Protein AF-A0A2N1N356-F1 (afdb_monomer_lite)

Sequence (126 aa):
MTKYKKIRMNPSSSATITKKKKPPNGFSIFLKMYTPYIKQQFPNYSSNEIMKEAAHQWNNTPQDLKNSFLIYADNEGWIHHYARSTVPPRSSTNIFDSNKKEVKEVEKDCHQPDDDELFRKFINMP

pLDDT: mean 70.13, std 19.52, range [34.97, 95.88]

InterPro domains:
  IPR009071 High mobility group box domain [PF00505] (21-69)
  IPR009071 High mobility group box domain [PS50118] (20-69)
  IPR036910 High mobility group box domain superfamily [G3DSA:1.10.30.10] (3-112)
  IPR036910 High mobility group box domain superfamily [SSF47095] (18-74)

Structure (mmCIF, N/CA/C/O backbone):
data_AF-A0A2N1N356-F1
#
_entry.id   AF-A0A2N1N356-F1
#
loop_
_atom_site.group_PDB
_atom_site.id
_atom_site.type_symbol
_atom_site.label_atom_id
_atom_site.label_alt_id
_atom_site.label_comp_id
_atom_site.label_asym_id
_atom_site.label_entity_id
_atom_site.label_seq_id
_atom_site.pdbx_PDB_ins_code
_atom_site.Cartn_x
_atom_site.Cartn_y
_atom_site.Cartn_z
_atom_site.occupancy
_atom_site.B_iso_or_equiv
_atom_site.auth_seq_id
_atom_site.auth_comp_id
_atom_site.auth_asym_id
_atom_site.auth_atom_id
_atom_site.pdbx_PDB_model_num
ATOM 1 N N . MET A 1 1 ? 18.130 22.040 53.636 1.00 49.25 1 MET A N 1
ATOM 2 C CA . MET A 1 1 ? 18.726 22.303 52.304 1.00 49.25 1 MET A CA 1
ATOM 3 C C . MET A 1 1 ? 17.735 21.906 51.221 1.00 49.25 1 MET A C 1
ATOM 5 O O . MET A 1 1 ? 17.594 20.727 50.918 1.00 49.25 1 MET A O 1
ATOM 9 N N . THR A 1 2 ? 16.998 22.873 50.681 1.00 52.34 2 THR A N 1
ATOM 10 C CA . THR A 1 2 ? 15.969 22.635 49.659 1.00 52.34 2 THR A CA 1
ATOM 11 C C . THR A 1 2 ? 16.640 22.529 48.289 1.00 52.34 2 THR A C 1
ATOM 13 O O . THR A 1 2 ? 17.283 23.473 47.836 1.00 52.34 2 THR A O 1
ATOM 16 N N . LYS A 1 3 ? 16.549 21.361 47.638 1.00 64.31 3 LYS A N 1
ATOM 17 C CA . LYS A 1 3 ? 17.087 21.142 46.287 1.00 64.31 3 LYS A CA 1
ATOM 18 C C . LYS A 1 3 ? 16.139 21.766 45.265 1.00 64.31 3 LYS A C 1
ATOM 20 O O . LYS A 1 3 ? 15.079 21.214 44.981 1.00 64.31 3 LYS A O 1
ATOM 25 N N . TYR A 1 4 ? 16.517 22.909 44.709 1.00 62.19 4 TYR A N 1
ATOM 26 C CA . TYR A 1 4 ? 15.767 23.538 43.626 1.00 62.19 4 TYR A CA 1
ATOM 27 C C . TYR A 1 4 ? 15.865 22.693 42.346 1.00 62.19 4 TYR A C 1
ATOM 29 O O . TYR A 1 4 ? 16.956 22.306 41.921 1.00 62.19 4 TYR A O 1
ATOM 37 N N . LYS A 1 5 ? 14.721 22.403 41.714 1.00 69.44 5 LYS A N 1
ATOM 38 C CA . LYS A 1 5 ? 14.672 21.798 40.377 1.00 69.44 5 LYS A CA 1
ATOM 39 C C . LYS A 1 5 ? 14.959 22.886 39.343 1.00 69.44 5 LYS A C 1
ATOM 41 O O . LYS A 1 5 ? 14.204 23.844 39.217 1.00 69.44 5 LYS A O 1
ATOM 46 N N . LYS A 1 6 ? 16.054 22.727 38.598 1.00 65.62 6 LYS A N 1
ATOM 47 C CA . LYS A 1 6 ? 16.430 23.593 37.476 1.00 65.62 6 LYS A CA 1
ATOM 48 C C . LYS A 1 6 ? 15.368 23.470 36.379 1.00 65.62 6 LYS A C 1
ATOM 50 O O . LYS A 1 6 ? 15.306 22.449 35.696 1.00 65.62 6 LYS A O 1
ATOM 55 N N . ILE A 1 7 ? 14.527 24.491 36.229 1.00 64.69 7 ILE A N 1
ATOM 56 C CA . ILE A 1 7 ? 13.584 24.597 35.113 1.00 64.69 7 ILE A CA 1
ATOM 57 C C . ILE A 1 7 ? 14.434 24.720 33.845 1.00 64.69 7 ILE A C 1
ATOM 59 O O . ILE A 1 7 ? 15.119 25.721 33.638 1.00 64.69 7 ILE A O 1
ATOM 63 N N . ARG A 1 8 ? 14.462 23.670 33.019 1.00 64.38 8 ARG A N 1
ATOM 64 C CA . ARG A 1 8 ? 15.033 23.767 31.675 1.00 64.38 8 ARG A CA 1
ATOM 65 C C . ARG A 1 8 ? 14.067 24.625 30.871 1.00 64.38 8 ARG A C 1
ATOM 67 O O . ARG A 1 8 ? 12.953 24.186 30.600 1.00 64.38 8 ARG A O 1
ATOM 74 N N . MET A 1 9 ? 14.474 25.844 30.526 1.00 55.66 9 MET A N 1
ATOM 75 C CA . MET A 1 9 ? 13.769 26.603 29.500 1.00 55.66 9 MET A CA 1
ATOM 76 C C . MET A 1 9 ? 13.736 25.732 28.245 1.00 55.66 9 MET A C 1
ATOM 78 O O . MET A 1 9 ? 14.784 25.279 27.788 1.00 55.66 9 MET A O 1
ATOM 82 N N . ASN A 1 10 ? 12.539 25.434 27.746 1.00 61.94 10 ASN A N 1
ATOM 83 C CA . ASN A 1 10 ? 12.373 24.831 26.436 1.00 61.94 10 ASN A CA 1
ATOM 84 C C . ASN A 1 10 ? 12.452 25.996 25.445 1.00 61.94 10 ASN A C 1
ATOM 86 O O . ASN A 1 10 ? 11.503 26.784 25.408 1.00 61.94 10 ASN A O 1
ATOM 90 N N . PRO A 1 11 ? 13.561 26.198 24.708 1.00 56.28 11 PRO A N 1
ATOM 91 C CA . PRO A 1 11 ? 13.554 27.180 23.645 1.00 56.28 11 PRO A CA 1
ATOM 92 C C . PRO A 1 11 ? 12.522 26.700 22.628 1.00 56.28 11 PRO A C 1
ATOM 94 O O . PRO A 1 11 ? 12.746 25.730 21.901 1.00 56.28 11 PRO A O 1
ATOM 97 N N . SER A 1 12 ? 11.362 27.358 22.633 1.00 57.94 12 SER A N 1
ATOM 98 C CA . SER A 1 12 ? 10.397 27.302 21.546 1.00 57.94 12 SER A CA 1
ATOM 99 C C . SER A 1 12 ? 11.142 27.739 20.290 1.00 57.94 12 SER A C 1
ATOM 101 O O . SER A 1 12 ? 11.345 28.919 20.022 1.00 57.94 12 SER A O 1
ATOM 103 N N . SER A 1 13 ? 11.675 26.752 19.584 1.00 55.38 13 SER A N 1
ATOM 104 C CA . SER A 1 13 ? 12.426 26.908 18.355 1.00 55.38 13 SER A CA 1
ATOM 105 C C . SER A 1 13 ? 11.404 26.999 17.234 1.00 55.38 13 SER A C 1
ATOM 107 O O . SER A 1 13 ? 11.200 26.064 16.470 1.00 55.38 13 SER A O 1
ATOM 109 N N . SER A 1 14 ? 10.750 28.155 17.121 1.00 54.16 14 SER A N 1
ATOM 110 C CA . SER A 1 14 ? 9.925 28.498 15.958 1.00 54.16 14 SER A CA 1
ATOM 111 C C . SER A 1 14 ? 10.761 28.812 14.706 1.00 54.16 14 SER A C 1
ATOM 113 O O . SER A 1 14 ? 10.234 29.305 13.714 1.00 54.16 14 SER A O 1
ATOM 115 N N . ALA A 1 15 ? 12.057 28.491 14.702 1.00 53.44 15 ALA A N 1
ATOM 116 C CA . ALA A 1 15 ? 12.858 28.434 13.490 1.00 53.44 15 ALA A CA 1
ATOM 117 C C . ALA A 1 15 ? 12.573 27.106 12.776 1.00 53.44 15 ALA A C 1
ATOM 119 O O . ALA A 1 15 ? 13.284 26.113 12.946 1.00 53.44 15 ALA A O 1
ATOM 120 N N . THR A 1 16 ? 11.508 27.079 11.973 1.00 56.66 16 THR A N 1
ATOM 121 C CA . THR A 1 16 ? 11.229 26.004 11.018 1.00 56.66 16 THR A CA 1
ATOM 122 C C . THR A 1 16 ? 12.303 26.001 9.931 1.00 56.66 16 THR A C 1
ATOM 124 O O . THR A 1 16 ? 12.084 26.439 8.804 1.00 56.66 16 THR A O 1
ATOM 127 N N . ILE A 1 17 ? 13.492 25.497 10.262 1.00 58.94 17 ILE A N 1
ATOM 128 C CA . ILE A 1 17 ? 14.433 24.989 9.271 1.00 58.94 17 ILE A CA 1
ATOM 129 C C . ILE A 1 17 ? 13.657 23.894 8.547 1.00 58.94 17 ILE A C 1
ATOM 131 O O . ILE A 1 17 ? 13.309 22.875 9.149 1.00 58.94 17 ILE A O 1
ATOM 135 N N . THR A 1 18 ? 13.314 24.135 7.286 1.00 62.66 18 THR A N 1
ATOM 136 C CA . THR A 1 18 ? 12.586 23.202 6.427 1.00 62.66 18 THR A CA 1
ATOM 137 C C . THR A 1 18 ? 13.463 21.975 6.188 1.00 62.66 18 THR A C 1
ATOM 139 O O . THR A 1 18 ? 14.170 21.851 5.188 1.00 62.66 18 THR A O 1
ATOM 142 N N . LYS A 1 19 ? 13.473 21.056 7.162 1.00 66.44 19 LYS A N 1
ATOM 143 C CA . LYS A 1 19 ? 14.149 19.765 7.045 1.00 66.44 19 LYS A CA 1
ATOM 144 C C . LYS A 1 19 ? 13.611 19.105 5.783 1.00 66.44 19 LYS A C 1
ATOM 146 O O . LYS A 1 19 ? 12.398 18.934 5.645 1.00 66.44 19 LYS A O 1
ATOM 151 N N . LYS A 1 20 ? 14.512 18.789 4.847 1.00 66.75 20 LYS A N 1
ATOM 152 C CA . LYS A 1 20 ? 14.146 18.141 3.586 1.00 66.75 20 LYS A CA 1
ATOM 153 C C . LYS A 1 20 ? 13.378 16.866 3.929 1.00 66.75 20 LYS A C 1
ATOM 155 O O . LYS A 1 20 ? 13.890 16.021 4.666 1.00 66.75 20 LYS A O 1
ATOM 160 N N . LYS A 1 21 ? 12.137 16.764 3.453 1.00 71.00 21 LYS A N 1
ATOM 161 C CA . LYS A 1 21 ? 11.349 15.542 3.615 1.00 71.00 21 LYS A CA 1
ATOM 162 C C . LYS A 1 21 ? 12.045 14.444 2.814 1.00 71.00 21 LYS A C 1
ATOM 164 O O . LYS A 1 21 ? 12.494 14.693 1.697 1.00 71.00 21 LYS A O 1
ATOM 169 N N . LYS A 1 22 ? 12.192 13.267 3.419 1.00 74.50 22 LYS A N 1
ATOM 170 C CA . LYS A 1 22 ? 12.720 12.091 2.722 1.00 74.50 22 LYS A CA 1
ATOM 171 C C . LYS A 1 22 ? 11.734 11.690 1.618 1.00 74.50 22 LYS A C 1
ATOM 173 O O . LYS A 1 22 ? 10.531 11.877 1.832 1.00 74.50 22 LYS A O 1
ATOM 178 N N . PRO A 1 23 ? 12.215 11.163 0.480 1.00 74.88 23 PRO A N 1
ATOM 179 C CA . PRO A 1 23 ? 11.321 10.620 -0.531 1.00 74.88 23 PRO A CA 1
ATOM 180 C C . PRO A 1 23 ? 10.474 9.484 0.073 1.00 74.88 23 PRO A C 1
ATOM 182 O O . PRO A 1 23 ? 10.932 8.805 1.003 1.00 74.88 23 PRO A O 1
ATOM 185 N N . PRO A 1 24 ? 9.223 9.315 -0.385 1.00 77.88 24 PRO A N 1
ATOM 186 C CA . PRO A 1 24 ? 8.351 8.250 0.090 1.00 77.88 24 PRO A CA 1
ATOM 187 C C . PRO A 1 24 ? 8.921 6.876 -0.286 1.00 77.88 24 PRO A C 1
ATOM 189 O O . PRO A 1 24 ? 9.454 6.695 -1.371 1.00 77.88 24 PRO A O 1
ATOM 192 N N . ASN A 1 25 ? 8.796 5.896 0.612 1.00 88.44 25 ASN A N 1
ATOM 193 C CA . ASN A 1 25 ? 9.113 4.496 0.309 1.00 88.44 2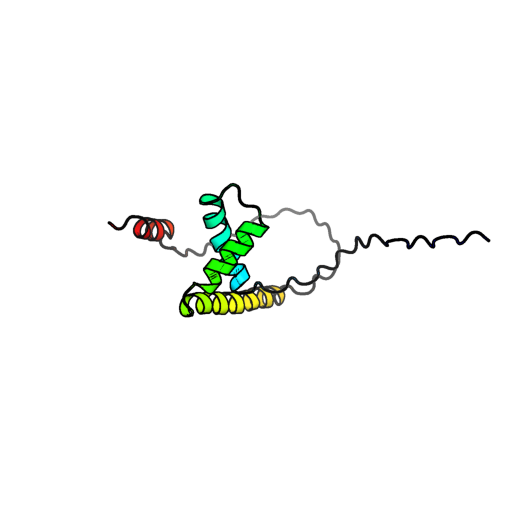5 ASN A CA 1
ATOM 194 C C . ASN A 1 25 ? 7.982 3.875 -0.538 1.00 88.44 25 ASN A C 1
ATOM 196 O O . ASN A 1 25 ? 6.839 4.321 -0.437 1.00 88.44 25 ASN A O 1
ATOM 200 N N . GLY A 1 26 ? 8.246 2.797 -1.284 1.00 90.88 26 GLY A N 1
ATOM 201 C CA . GLY A 1 26 ? 7.229 2.076 -2.061 1.00 90.88 26 GLY A CA 1
ATOM 202 C C . GLY A 1 26 ? 6.025 1.652 -1.217 1.00 90.88 26 GLY A C 1
ATOM 203 O O . GLY A 1 26 ? 4.885 1.868 -1.622 1.00 90.88 26 GLY A O 1
ATOM 204 N N . PHE A 1 27 ? 6.249 1.193 0.021 1.00 92.31 27 PHE A N 1
ATOM 205 C CA . PHE A 1 27 ? 5.143 0.917 0.947 1.00 92.31 27 PHE A CA 1
ATOM 206 C C . PHE A 1 27 ? 4.335 2.173 1.309 1.00 92.31 27 PHE A C 1
ATOM 208 O O . PHE A 1 27 ? 3.121 2.107 1.456 1.00 92.31 27 PHE A O 1
ATOM 215 N N . SER A 1 28 ? 4.973 3.339 1.443 1.00 90.56 28 SER A N 1
ATOM 216 C CA . SER A 1 28 ? 4.266 4.593 1.733 1.00 90.56 28 SER A CA 1
ATOM 217 C C . SER A 1 28 ? 3.354 5.012 0.579 1.00 90.56 28 SER A C 1
ATOM 219 O O . SER A 1 28 ? 2.275 5.552 0.819 1.00 90.56 28 SER A O 1
ATOM 221 N N . ILE A 1 29 ? 3.769 4.738 -0.659 1.00 91.44 29 ILE A N 1
ATOM 222 C CA . ILE A 1 29 ? 2.967 4.985 -1.862 1.00 91.44 29 ILE A CA 1
ATOM 223 C C . ILE A 1 29 ? 1.791 4.013 -1.905 1.00 91.44 29 ILE A C 1
ATOM 225 O O . ILE A 1 29 ? 0.648 4.453 -2.021 1.00 91.44 29 ILE A O 1
ATOM 229 N N . PHE A 1 30 ? 2.052 2.721 -1.696 1.00 93.19 30 PHE A N 1
ATOM 230 C CA . PHE A 1 30 ? 1.009 1.706 -1.563 1.00 93.19 30 PHE A CA 1
ATOM 231 C C . PHE A 1 30 ? -0.021 2.084 -0.488 1.00 93.19 30 PHE A C 1
ATOM 233 O O . PHE A 1 30 ? -1.216 2.141 -0.763 1.00 93.19 30 PHE A O 1
ATOM 240 N N . LEU A 1 31 ? 0.431 2.434 0.718 1.00 92.19 31 LEU A N 1
ATOM 241 C CA . LEU A 1 31 ? -0.432 2.828 1.828 1.00 92.19 31 LEU A CA 1
ATOM 242 C C . LEU A 1 31 ? -1.312 4.030 1.470 1.00 92.19 31 LEU A C 1
ATOM 244 O O . LEU A 1 31 ? -2.497 4.036 1.798 1.00 92.19 31 LEU A O 1
ATOM 248 N N . LYS A 1 32 ? -0.757 5.046 0.800 1.00 90.44 32 LYS A N 1
ATOM 249 C CA . LYS A 1 32 ? -1.512 6.233 0.376 1.00 90.44 32 LYS A CA 1
ATOM 250 C C . LYS A 1 32 ? -2.648 5.858 -0.579 1.00 90.44 32 LYS A C 1
ATOM 252 O O . LYS A 1 32 ? -3.752 6.371 -0.419 1.00 90.44 32 LYS A O 1
ATOM 257 N N . MET A 1 33 ? -2.383 4.948 -1.515 1.00 90.69 33 MET A N 1
ATOM 258 C CA . MET A 1 33 ? -3.377 4.449 -2.470 1.00 90.69 33 MET A CA 1
ATOM 259 C C . MET A 1 33 ? -4.428 3.556 -1.803 1.00 90.69 33 MET A C 1
ATOM 261 O O . MET A 1 33 ? -5.603 3.619 -2.145 1.00 90.69 33 MET A O 1
ATOM 265 N N . TYR A 1 34 ? -4.020 2.747 -0.828 1.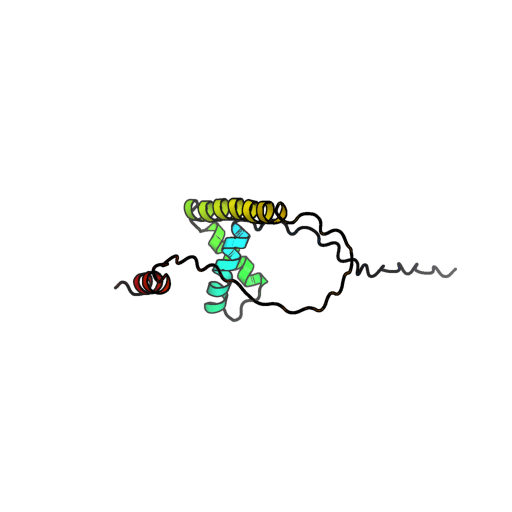00 91.69 34 TYR A N 1
ATOM 266 C CA . TYR A 1 34 ? -4.858 1.702 -0.240 1.00 91.69 34 TYR A CA 1
ATOM 267 C C . TYR A 1 34 ? -5.676 2.173 0.979 1.00 91.69 34 TYR A C 1
ATOM 269 O O . TYR A 1 34 ? -6.737 1.634 1.283 1.00 91.69 34 TYR A O 1
ATOM 277 N N . THR A 1 35 ? -5.233 3.234 1.659 1.00 90.38 35 THR A N 1
ATOM 278 C CA . THR A 1 35 ? -5.959 3.870 2.773 1.00 90.38 35 THR A CA 1
ATOM 279 C C . THR A 1 35 ? -7.422 4.222 2.454 1.00 90.38 35 THR A C 1
ATOM 281 O O . THR A 1 35 ? -8.274 3.892 3.280 1.00 90.38 35 THR A O 1
ATOM 284 N N . PRO A 1 36 ? -7.768 4.886 1.328 1.00 92.38 36 PRO A N 1
ATOM 285 C CA . PRO A 1 36 ? -9.167 5.190 1.014 1.00 92.38 36 PRO A CA 1
ATOM 286 C C . PRO A 1 36 ? -10.015 3.925 0.849 1.00 92.38 36 PRO A C 1
ATOM 288 O O . PRO A 1 36 ? -11.138 3.894 1.343 1.00 92.38 36 PRO A O 1
ATOM 291 N N . TYR A 1 37 ? -9.458 2.867 0.253 1.00 93.31 37 TYR A N 1
ATOM 292 C CA . TYR A 1 37 ? -10.143 1.583 0.112 1.00 93.31 37 TYR A CA 1
ATOM 293 C C . TYR A 1 37 ? -10.439 0.945 1.477 1.00 93.31 37 TYR A C 1
ATOM 295 O O . TYR A 1 37 ? -11.576 0.570 1.753 1.00 93.31 37 TYR A O 1
ATOM 303 N N . ILE A 1 38 ? -9.455 0.908 2.385 1.00 92.19 38 ILE A N 1
ATOM 304 C CA . ILE A 1 38 ? -9.673 0.390 3.747 1.00 92.19 38 ILE A CA 1
ATOM 305 C C . ILE A 1 38 ? -10.707 1.236 4.492 1.00 92.19 38 ILE A C 1
ATOM 307 O O . ILE A 1 38 ? -11.572 0.680 5.156 1.00 92.19 38 ILE A O 1
ATOM 311 N N . LYS A 1 39 ? -10.654 2.568 4.379 1.00 92.31 39 LYS A N 1
ATOM 312 C CA . LYS A 1 39 ? -11.627 3.455 5.036 1.00 92.31 39 LYS A CA 1
ATOM 313 C C . LYS A 1 39 ? -13.050 3.260 4.523 1.00 92.31 39 LYS A C 1
ATOM 315 O O . LYS A 1 39 ? -13.986 3.438 5.292 1.00 92.31 39 LYS A O 1
ATOM 320 N N . GLN A 1 40 ? -13.212 2.911 3.250 1.00 93.50 40 GLN A N 1
ATOM 321 C CA . GLN A 1 40 ? -14.519 2.600 2.684 1.00 93.50 40 GLN A CA 1
ATOM 322 C C . GLN A 1 40 ? -15.081 1.292 3.255 1.00 93.50 40 GLN A C 1
ATOM 324 O O . GLN A 1 40 ? -16.258 1.241 3.596 1.00 93.50 40 GLN A O 1
ATOM 329 N N . GLN A 1 41 ? -14.242 0.261 3.399 1.00 93.19 41 GLN A N 1
ATOM 330 C CA . GLN A 1 41 ? -14.660 -1.036 3.946 1.00 93.19 41 GLN A CA 1
ATOM 331 C C . GLN A 1 41 ? -14.834 -1.009 5.471 1.00 93.19 41 GLN A C 1
ATOM 333 O O . GLN A 1 41 ? -15.733 -1.639 6.021 1.00 93.19 41 GLN A O 1
ATOM 338 N N . PHE A 1 42 ? -13.984 -0.250 6.160 1.00 91.00 42 PHE A N 1
ATOM 339 C CA . PHE A 1 42 ? -13.931 -0.156 7.614 1.00 91.00 42 PHE A CA 1
ATOM 340 C C . PHE A 1 42 ? -13.908 1.315 8.057 1.00 91.00 42 PHE A C 1
ATOM 342 O O . PHE A 1 42 ? -12.870 1.825 8.490 1.00 91.00 42 PHE A O 1
ATOM 349 N N . PRO A 1 43 ? -15.050 2.023 7.993 1.00 92.31 43 PRO A N 1
ATOM 350 C CA . PRO A 1 43 ? -15.118 3.444 8.345 1.00 92.31 43 PRO A CA 1
ATOM 351 C C . PRO A 1 43 ? -14.807 3.719 9.823 1.00 92.31 43 PRO A C 1
ATOM 353 O O . PRO A 1 43 ? -14.403 4.825 10.172 1.00 92.31 43 PRO A O 1
ATOM 356 N N . ASN A 1 44 ? -14.957 2.709 10.684 1.00 94.75 44 ASN A N 1
ATOM 357 C CA . ASN A 1 44 ? -14.698 2.809 12.120 1.00 94.75 44 ASN A CA 1
ATOM 358 C C . ASN A 1 44 ? -13.235 2.537 12.503 1.00 94.75 44 ASN A C 1
ATOM 360 O O . ASN A 1 44 ? -12.892 2.670 13.676 1.00 94.75 44 ASN A O 1
ATOM 364 N N . TYR A 1 45 ? -12.377 2.136 11.557 1.00 92.19 45 TYR A N 1
ATOM 365 C CA . TYR A 1 45 ? -10.981 1.846 11.873 1.00 92.19 45 TYR A CA 1
ATOM 366 C C . TYR A 1 45 ? -10.209 3.116 12.220 1.00 92.19 45 TYR A C 1
ATOM 368 O O . TYR A 1 45 ? -10.215 4.119 11.501 1.00 92.19 45 TYR A O 1
ATOM 376 N N . SER A 1 46 ? -9.453 3.029 13.309 1.00 93.56 46 SER A N 1
ATOM 377 C CA . SER A 1 46 ? -8.428 4.000 13.655 1.00 93.56 46 SER A CA 1
ATOM 378 C C . SER A 1 46 ? -7.293 3.973 12.630 1.00 93.56 46 SER A C 1
ATOM 380 O O . SER A 1 46 ? -6.993 2.946 12.018 1.00 93.56 46 SER A O 1
ATOM 382 N N . SER A 1 47 ? -6.567 5.083 12.492 1.00 88.88 47 SER A N 1
ATOM 383 C C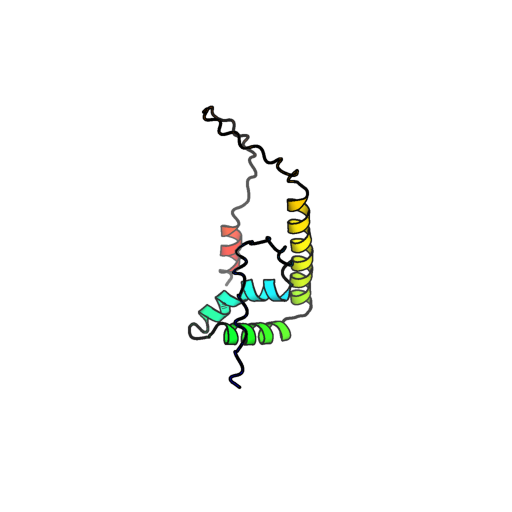A . SER A 1 47 ? -5.380 5.175 11.627 1.00 88.88 47 SER A CA 1
ATOM 384 C C . SER A 1 47 ? -4.358 4.058 11.883 1.00 88.88 47 SER A C 1
ATOM 386 O O . SER A 1 47 ? -3.722 3.576 10.948 1.00 88.88 47 SER A O 1
ATOM 388 N N . ASN A 1 48 ? -4.217 3.617 13.138 1.00 91.56 48 ASN A N 1
ATOM 389 C CA . ASN A 1 48 ? -3.321 2.514 13.495 1.00 91.56 48 ASN A CA 1
ATOM 390 C C . ASN A 1 48 ? -3.813 1.159 12.969 1.00 91.56 48 ASN A C 1
ATOM 392 O O . ASN A 1 48 ? -3.001 0.314 12.602 1.00 91.56 48 ASN A O 1
ATOM 396 N N . GLU A 1 49 ? -5.124 0.941 12.935 1.00 90.56 49 GLU A N 1
ATOM 397 C CA . GLU A 1 49 ? -5.732 -0.293 12.428 1.00 90.56 49 GLU A CA 1
ATOM 398 C C . GLU A 1 49 ? -5.658 -0.333 10.904 1.00 90.56 49 GLU A C 1
ATOM 400 O O . GLU A 1 49 ? -5.249 -1.345 10.342 1.00 90.56 49 GLU A O 1
ATOM 405 N N . ILE A 1 50 ? -5.897 0.805 10.244 1.00 91.62 50 ILE A N 1
ATOM 406 C CA . ILE A 1 50 ? -5.696 0.959 8.797 1.00 91.62 50 ILE A CA 1
ATOM 407 C C . ILE A 1 50 ? -4.250 0.633 8.412 1.00 91.62 50 ILE A C 1
ATOM 409 O O . ILE A 1 50 ? -4.016 -0.087 7.445 1.00 91.62 50 ILE A O 1
ATOM 413 N N . MET A 1 51 ? -3.272 1.131 9.175 1.00 91.75 51 MET A N 1
ATOM 414 C CA . MET A 1 51 ? -1.858 0.831 8.937 1.00 91.75 51 MET A CA 1
ATOM 415 C C . MET A 1 51 ? -1.565 -0.669 9.053 1.00 91.75 51 MET A C 1
ATOM 417 O O . MET A 1 51 ? -0.856 -1.218 8.212 1.00 91.75 51 MET A O 1
ATOM 421 N N . LYS A 1 52 ? -2.096 -1.332 10.089 1.00 93.44 52 LYS A N 1
ATOM 422 C CA . LYS A 1 52 ? -1.911 -2.777 10.292 1.00 93.44 52 LYS A CA 1
ATOM 423 C C . LYS A 1 52 ? -2.512 -3.581 9.145 1.00 93.44 52 LYS A C 1
ATOM 425 O O . LYS A 1 52 ? -1.842 -4.467 8.623 1.00 93.44 52 LYS A O 1
ATOM 430 N N . GLU A 1 53 ? -3.725 -3.236 8.727 1.00 93.38 53 GLU A N 1
ATOM 431 C CA . GLU A 1 53 ? -4.394 -3.902 7.611 1.00 93.38 53 GLU A CA 1
ATOM 432 C C . GLU A 1 53 ? -3.627 -3.683 6.303 1.00 93.38 53 GLU A C 1
ATOM 434 O O . GLU A 1 53 ? -3.325 -4.633 5.589 1.00 93.38 53 GLU A O 1
ATOM 439 N N . ALA A 1 54 ? -3.196 -2.452 6.023 1.00 93.06 54 ALA A N 1
ATOM 440 C CA . ALA A 1 54 ? -2.376 -2.163 4.852 1.00 93.06 54 ALA A CA 1
ATOM 441 C C . ALA A 1 54 ? -1.042 -2.928 4.867 1.00 93.06 54 ALA A C 1
ATOM 443 O O . ALA A 1 54 ? -0.603 -3.411 3.828 1.00 93.06 54 ALA A O 1
ATOM 444 N N . ALA A 1 55 ? -0.395 -3.073 6.026 1.00 93.50 55 ALA A N 1
ATOM 445 C CA . ALA A 1 55 ? 0.832 -3.858 6.152 1.00 93.50 55 ALA A CA 1
ATOM 446 C C . ALA A 1 55 ? 0.589 -5.357 5.910 1.00 93.50 55 ALA A C 1
ATOM 448 O O . ALA A 1 55 ? 1.388 -6.008 5.237 1.00 93.50 55 ALA A O 1
ATOM 449 N N . HIS A 1 56 ? -0.524 -5.897 6.414 1.00 94.38 56 HIS A N 1
ATOM 450 C CA . HIS A 1 56 ? -0.938 -7.273 6.149 1.00 94.38 56 HIS A CA 1
ATOM 451 C C . HIS A 1 56 ? -1.162 -7.503 4.648 1.00 94.38 56 HIS A C 1
ATOM 453 O O . HIS A 1 56 ? -0.573 -8.416 4.068 1.00 94.38 56 HIS A O 1
ATOM 459 N N . GLN A 1 57 ? -1.921 -6.619 3.999 1.00 92.88 57 GLN A N 1
ATOM 460 C CA . GLN A 1 57 ? -2.171 -6.681 2.559 1.00 92.88 57 GLN A CA 1
ATOM 461 C C . GLN A 1 57 ? -0.877 -6.551 1.760 1.00 92.88 57 GLN A C 1
ATOM 463 O O . GLN A 1 57 ? -0.622 -7.372 0.887 1.00 92.88 57 GLN A O 1
ATOM 468 N N . TRP A 1 58 ? -0.005 -5.603 2.118 1.00 93.50 58 TRP A N 1
ATOM 469 C CA . TRP A 1 58 ? 1.304 -5.466 1.491 1.00 93.50 58 TRP A CA 1
ATOM 470 C C . TRP A 1 58 ? 2.100 -6.762 1.558 1.00 93.50 58 TRP A C 1
ATOM 472 O O . TRP A 1 58 ? 2.640 -7.171 0.543 1.00 93.50 58 TRP A O 1
ATOM 482 N N . ASN A 1 59 ? 2.153 -7.451 2.698 1.00 93.38 59 ASN A N 1
ATOM 483 C CA . ASN A 1 59 ? 2.890 -8.712 2.796 1.00 93.38 59 ASN A CA 1
ATOM 484 C C . ASN A 1 59 ? 2.335 -9.789 1.853 1.00 93.38 59 ASN A C 1
ATOM 486 O O . ASN A 1 59 ? 3.133 -10.495 1.235 1.00 93.38 59 ASN A O 1
ATOM 490 N N . ASN A 1 60 ? 1.015 -9.830 1.664 1.00 94.75 60 ASN A N 1
ATOM 491 C CA . ASN A 1 60 ? 0.329 -10.781 0.784 1.00 94.75 60 ASN A CA 1
ATOM 492 C C . ASN A 1 60 ? 0.353 -10.386 -0.705 1.00 94.75 60 ASN A C 1
ATOM 494 O O . ASN A 1 60 ? 0.095 -11.224 -1.566 1.00 94.75 60 ASN A O 1
ATOM 498 N N . THR A 1 61 ? 0.684 -9.135 -1.031 1.00 92.62 61 THR A N 1
ATOM 499 C CA . THR A 1 61 ? 0.774 -8.653 -2.414 1.00 92.62 61 THR A CA 1
ATOM 500 C C . THR A 1 61 ? 1.873 -9.389 -3.205 1.00 92.62 61 THR A C 1
ATOM 502 O O . THR A 1 61 ? 2.980 -9.578 -2.673 1.00 92.62 61 THR A O 1
ATOM 505 N N . PRO A 1 62 ? 1.630 -9.743 -4.488 1.00 95.88 62 PRO A N 1
ATOM 506 C CA . PRO A 1 62 ? 2.641 -10.319 -5.372 1.00 95.88 62 PRO A 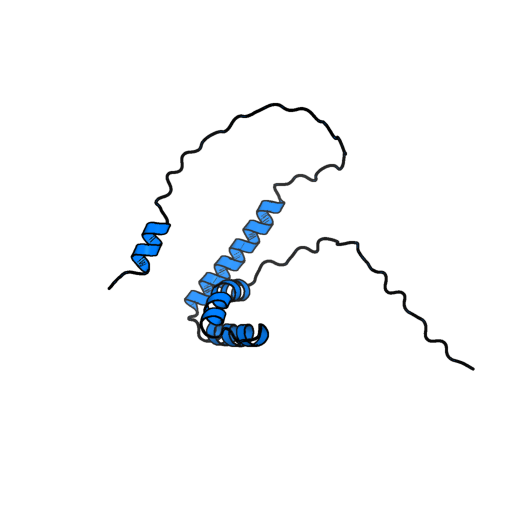CA 1
ATOM 507 C C . PRO A 1 62 ? 3.910 -9.468 -5.456 1.00 95.88 62 PRO A C 1
ATOM 509 O O . PRO A 1 62 ? 3.855 -8.235 -5.448 1.00 95.88 62 PRO A O 1
ATOM 512 N N . GLN A 1 63 ? 5.064 -10.127 -5.573 1.00 93.69 63 GLN A N 1
ATOM 513 C CA . GLN A 1 63 ? 6.355 -9.438 -5.597 1.00 93.69 63 GLN A CA 1
ATOM 514 C C . GLN A 1 63 ? 6.483 -8.481 -6.789 1.00 93.69 63 GLN A C 1
ATOM 516 O O . GLN A 1 63 ? 7.018 -7.389 -6.622 1.00 93.69 63 GLN A O 1
ATOM 521 N N . ASP A 1 64 ? 5.926 -8.828 -7.949 1.00 94.00 64 ASP A N 1
ATOM 522 C CA . ASP A 1 64 ? 5.963 -7.973 -9.143 1.00 94.00 64 ASP A CA 1
ATOM 523 C C . ASP A 1 64 ? 5.250 -6.636 -8.918 1.00 94.00 64 ASP A C 1
ATOM 525 O O . ASP A 1 64 ? 5.765 -5.574 -9.270 1.00 94.00 64 ASP A O 1
ATOM 529 N N . LEU A 1 65 ? 4.103 -6.669 -8.235 1.00 91.50 65 LEU A N 1
ATOM 530 C CA . LEU A 1 65 ? 3.361 -5.465 -7.881 1.00 91.50 65 LEU A CA 1
ATOM 531 C C . LEU A 1 65 ? 4.085 -4.662 -6.789 1.00 91.50 65 LEU A C 1
ATOM 533 O O . LEU A 1 65 ? 4.121 -3.437 -6.836 1.00 91.50 65 LEU A O 1
ATOM 537 N N . LYS A 1 66 ? 4.739 -5.318 -5.823 1.00 93.31 66 LYS A N 1
ATOM 538 C CA . LYS A 1 66 ? 5.617 -4.608 -4.875 1.00 93.31 66 LYS A CA 1
ATOM 539 C C . LYS A 1 66 ? 6.750 -3.892 -5.607 1.00 93.31 66 LYS A C 1
ATOM 541 O O . LYS A 1 66 ? 7.038 -2.736 -5.302 1.00 93.31 66 LYS A O 1
ATOM 546 N N . ASN A 1 67 ? 7.363 -4.560 -6.582 1.00 93.94 67 ASN A N 1
ATOM 547 C CA . ASN A 1 67 ? 8.470 -4.020 -7.361 1.00 93.94 67 ASN A CA 1
ATOM 548 C C . ASN A 1 67 ? 8.046 -2.779 -8.149 1.00 93.94 67 ASN A C 1
ATOM 550 O O . ASN A 1 67 ? 8.795 -1.806 -8.158 1.00 93.94 67 ASN A O 1
ATOM 554 N N . SER A 1 68 ? 6.842 -2.744 -8.730 1.00 93.81 68 SER A N 1
ATOM 555 C CA . SER A 1 68 ? 6.366 -1.541 -9.423 1.00 93.81 68 SER A CA 1
ATOM 556 C C . SER A 1 68 ? 6.246 -0.339 -8.479 1.00 93.81 68 SER A C 1
ATOM 558 O O . SER A 1 68 ? 6.668 0.759 -8.837 1.00 93.81 68 SER A O 1
ATOM 560 N N . PHE A 1 69 ? 5.762 -0.535 -7.245 1.00 93.00 69 PHE A N 1
ATOM 561 C CA . PHE A 1 69 ? 5.733 0.532 -6.236 1.00 93.00 69 PHE A CA 1
ATOM 562 C C . PHE A 1 69 ? 7.132 0.963 -5.785 1.00 93.00 69 PHE A C 1
ATOM 564 O O . PHE A 1 69 ? 7.347 2.146 -5.529 1.00 93.00 69 PHE A O 1
ATOM 571 N N . LEU A 1 70 ? 8.083 0.030 -5.685 1.00 91.00 70 LEU A N 1
ATOM 572 C CA . LEU A 1 70 ? 9.476 0.343 -5.357 1.00 91.00 70 LEU A CA 1
ATOM 573 C C . LEU A 1 70 ? 10.152 1.152 -6.471 1.00 91.00 70 LEU A C 1
ATOM 575 O O . LEU A 1 70 ? 10.776 2.167 -6.176 1.00 91.00 70 LEU A O 1
ATOM 579 N N . ILE A 1 71 ? 9.977 0.753 -7.735 1.00 91.25 71 ILE A N 1
ATOM 580 C CA . ILE A 1 71 ? 10.504 1.475 -8.904 1.00 91.25 71 ILE A CA 1
ATOM 581 C C . ILE A 1 71 ? 9.891 2.876 -8.978 1.00 91.25 71 ILE A C 1
ATOM 583 O O . ILE A 1 71 ? 10.598 3.859 -9.184 1.00 91.25 71 ILE A O 1
ATOM 587 N N . TYR A 1 72 ? 8.578 2.987 -8.771 1.00 90.00 72 TYR A N 1
ATOM 588 C CA . TYR A 1 72 ? 7.897 4.279 -8.768 1.00 90.00 72 TYR A CA 1
ATOM 589 C C . TYR A 1 72 ? 8.389 5.188 -7.630 1.00 90.00 72 TYR A C 1
ATOM 591 O O . TYR A 1 72 ? 8.638 6.369 -7.857 1.00 90.00 72 TYR A O 1
ATOM 599 N N . ALA A 1 73 ? 8.592 4.643 -6.425 1.00 89.31 73 ALA A N 1
ATOM 600 C CA . ALA A 1 73 ? 9.155 5.387 -5.298 1.00 89.31 73 ALA A CA 1
ATOM 601 C C . ALA A 1 73 ? 10.578 5.884 -5.555 1.00 89.31 73 ALA A C 1
ATOM 603 O O . ALA A 1 73 ? 10.908 7.008 -5.171 1.00 89.31 73 ALA A O 1
ATOM 604 N N . ASP A 1 74 ? 11.400 5.062 -6.211 1.00 86.31 74 ASP A N 1
ATOM 605 C CA . ASP A 1 74 ? 12.735 5.470 -6.626 1.00 86.31 74 ASP A CA 1
ATOM 606 C C . ASP A 1 74 ? 12.623 6.648 -7.602 1.00 86.31 74 ASP A C 1
ATOM 608 O O . ASP A 1 74 ? 13.085 7.737 -7.280 1.00 86.31 74 ASP A O 1
ATOM 612 N N . ASN A 1 75 ? 11.860 6.511 -8.693 1.00 83.62 75 ASN A N 1
ATOM 613 C CA . ASN A 1 75 ? 11.657 7.570 -9.693 1.00 83.62 75 ASN A CA 1
ATOM 614 C C . ASN A 1 75 ? 11.095 8.890 -9.113 1.00 83.62 75 ASN A C 1
ATOM 616 O O . ASN A 1 75 ? 11.546 9.975 -9.483 1.00 83.62 75 ASN A O 1
ATOM 620 N N . GLU A 1 76 ? 10.147 8.835 -8.175 1.00 75.81 76 GLU A N 1
ATOM 621 C CA . GLU A 1 76 ? 9.616 10.017 -7.467 1.00 75.81 76 GLU A CA 1
ATOM 622 C C . GLU A 1 76 ? 10.710 10.774 -6.696 1.00 75.81 76 GLU A C 1
ATOM 624 O O . GLU A 1 76 ? 10.754 12.011 -6.691 1.00 75.81 76 GLU A O 1
ATOM 629 N N . GLY A 1 77 ? 11.647 10.046 -6.080 1.00 66.94 77 GLY A N 1
ATOM 630 C CA . GLY A 1 77 ? 12.818 10.640 -5.440 1.00 66.94 77 GLY A CA 1
ATOM 631 C C . GLY A 1 77 ? 13.647 11.488 -6.410 1.00 66.94 77 GLY A C 1
ATOM 632 O O . GLY A 1 77 ? 14.147 12.553 -6.030 1.00 66.94 77 GLY A O 1
ATOM 633 N N . TRP A 1 78 ? 13.723 11.072 -7.677 1.00 60.78 78 TRP A N 1
ATOM 634 C CA . TRP A 1 78 ? 14.450 11.786 -8.724 1.00 60.78 78 TRP A CA 1
ATOM 635 C C . TRP A 1 78 ? 13.715 13.045 -9.182 1.00 60.78 78 TRP A C 1
ATOM 637 O O . TRP A 1 78 ? 14.361 14.079 -9.356 1.00 60.78 78 TRP A O 1
ATOM 647 N N . ILE A 1 79 ? 12.382 13.018 -9.294 1.00 60.75 79 ILE A N 1
ATOM 648 C CA . ILE A 1 79 ? 11.579 14.204 -9.653 1.00 60.75 79 ILE A CA 1
ATOM 649 C C . ILE A 1 79 ? 11.746 15.303 -8.595 1.00 60.75 79 ILE A C 1
ATOM 651 O O . ILE A 1 79 ? 11.999 16.467 -8.921 1.00 60.75 79 IL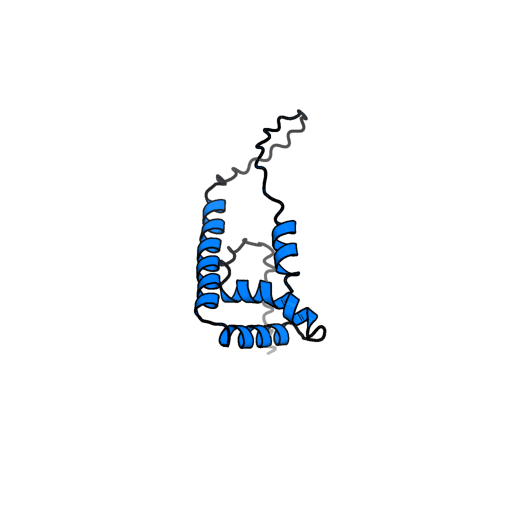E A O 1
ATOM 655 N N . HIS A 1 80 ? 11.685 14.938 -7.313 1.00 59.44 80 HIS A N 1
ATOM 656 C CA . HIS A 1 80 ? 11.889 15.886 -6.217 1.00 59.44 80 HIS A CA 1
ATOM 657 C C . HIS A 1 80 ? 13.322 16.425 -6.129 1.00 59.44 80 HIS A C 1
ATOM 659 O O . HIS A 1 80 ? 13.525 17.563 -5.695 1.00 59.44 80 HIS A O 1
ATOM 665 N N . HIS A 1 81 ? 14.317 15.634 -6.535 1.00 58.19 81 HIS A N 1
ATOM 666 C CA . HIS A 1 81 ? 15.696 16.099 -6.643 1.00 58.19 81 HIS A CA 1
ATOM 667 C C . HIS A 1 81 ? 15.878 17.052 -7.838 1.00 58.19 81 HIS A C 1
ATOM 669 O O . HIS A 1 81 ? 16.490 18.109 -7.693 1.00 58.19 81 HIS A O 1
ATOM 675 N N . TYR A 1 82 ? 15.289 16.726 -8.991 1.00 50.09 82 TYR A N 1
ATOM 676 C CA . TYR A 1 82 ? 15.401 17.492 -10.232 1.00 50.09 82 TYR A CA 1
ATOM 677 C C . TYR A 1 82 ? 14.733 18.873 -10.148 1.00 50.09 82 TYR A C 1
ATOM 679 O O . TYR A 1 82 ? 15.365 19.881 -10.462 1.00 50.09 82 TYR A O 1
ATOM 687 N N . ALA A 1 83 ? 13.506 18.958 -9.620 1.00 54.25 83 ALA A N 1
ATOM 688 C CA . ALA A 1 83 ? 12.774 20.223 -9.468 1.00 54.25 83 ALA A CA 1
ATOM 689 C C . ALA A 1 83 ? 13.447 21.224 -8.504 1.00 54.25 83 ALA A C 1
ATOM 691 O O . ALA A 1 83 ? 13.097 22.402 -8.469 1.00 54.25 83 ALA A O 1
ATOM 692 N N . ARG A 1 84 ? 14.420 20.771 -7.703 1.00 49.16 84 ARG A N 1
ATOM 693 C CA . ARG A 1 84 ? 15.189 21.618 -6.781 1.00 49.16 84 ARG A CA 1
ATOM 694 C C . ARG A 1 84 ? 16.419 22.245 -7.435 1.00 49.16 84 ARG A C 1
ATOM 696 O O . ARG A 1 84 ? 16.900 23.255 -6.932 1.00 49.16 84 ARG A O 1
ATOM 703 N N . SER A 1 85 ? 16.914 21.664 -8.527 1.00 53.91 85 SER A N 1
ATOM 704 C CA . SER A 1 85 ? 18.087 22.159 -9.259 1.00 53.91 85 SER A CA 1
ATOM 705 C C . SER A 1 85 ? 17.763 23.334 -10.185 1.00 53.91 85 SER A C 1
ATOM 707 O O . SER A 1 85 ? 18.675 24.025 -10.627 1.00 53.91 85 SER A O 1
ATOM 709 N N . THR A 1 86 ? 16.482 23.585 -10.472 1.00 51.38 86 THR A N 1
ATOM 710 C CA . THR A 1 86 ? 16.036 24.622 -11.418 1.00 51.38 86 THR A CA 1
ATOM 711 C C . THR A 1 86 ? 15.603 25.934 -10.764 1.00 51.38 86 THR A C 1
ATOM 713 O O . THR A 1 86 ? 15.288 26.886 -11.474 1.00 51.38 86 THR A O 1
ATOM 716 N N . VAL A 1 87 ? 15.633 26.041 -9.431 1.00 53.53 87 VAL A N 1
ATOM 717 C CA . VAL A 1 87 ? 15.488 27.333 -8.745 1.00 53.53 87 VAL A CA 1
ATOM 718 C C . VAL A 1 87 ? 16.880 27.877 -8.409 1.00 53.53 87 VAL A C 1
ATOM 720 O O . VAL A 1 87 ? 17.503 27.375 -7.468 1.00 53.53 87 VAL A O 1
ATOM 723 N N . PRO A 1 88 ? 17.398 28.892 -9.136 1.00 57.00 88 PRO A N 1
ATOM 724 C CA . PRO A 1 88 ? 18.595 29.602 -8.698 1.00 57.00 88 PRO A CA 1
ATOM 725 C C . PRO A 1 88 ? 18.343 30.201 -7.304 1.00 57.00 88 PRO A C 1
ATOM 727 O O . PRO A 1 88 ? 17.195 30.528 -6.979 1.00 57.00 88 PRO A O 1
ATOM 730 N N . PRO A 1 89 ? 19.375 30.343 -6.449 1.00 52.81 89 PRO A N 1
ATOM 731 C CA . PRO A 1 89 ? 19.205 30.949 -5.138 1.00 52.81 89 PRO A CA 1
ATOM 732 C C . PRO A 1 89 ? 18.603 32.342 -5.324 1.00 52.81 89 PRO A C 1
ATOM 734 O O . PRO A 1 89 ? 19.221 33.230 -5.908 1.00 52.81 89 PRO A O 1
ATOM 737 N N . ARG A 1 90 ? 17.361 32.515 -4.860 1.00 50.50 90 ARG A N 1
ATOM 738 C CA . ARG A 1 90 ? 16.678 33.805 -4.863 1.00 50.50 90 ARG A CA 1
ATOM 739 C C . ARG A 1 90 ? 17.479 34.7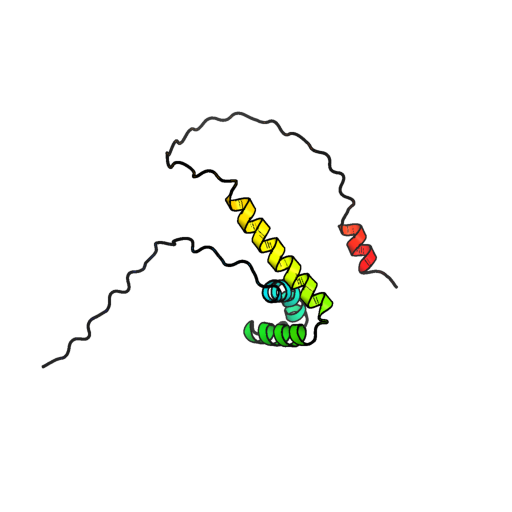34 -3.957 1.00 50.50 90 ARG A C 1
ATOM 741 O O . ARG A 1 90 ? 17.381 34.631 -2.736 1.00 50.50 90 ARG A O 1
ATOM 748 N N . SER A 1 91 ? 18.303 35.589 -4.564 1.00 53.84 91 SER A N 1
ATOM 749 C CA . SER A 1 91 ? 18.964 36.690 -3.869 1.00 53.84 91 SER A CA 1
ATOM 750 C C . SER A 1 91 ? 17.883 37.501 -3.164 1.00 53.84 91 SER A C 1
ATOM 752 O O . SER A 1 91 ? 16.900 37.924 -3.775 1.00 53.84 91 SER A O 1
ATOM 754 N N . SER A 1 92 ? 18.009 37.617 -1.850 1.00 54.75 92 SER A N 1
ATOM 755 C CA . SER A 1 92 ? 17.079 38.337 -0.999 1.00 54.75 92 SER A CA 1
ATOM 756 C C . SER A 1 92 ? 17.258 39.836 -1.209 1.00 54.75 92 SER A C 1
ATOM 758 O O . SER A 1 92 ? 18.011 40.480 -0.482 1.00 54.75 92 SER A O 1
ATOM 760 N N . THR A 1 93 ? 16.548 40.405 -2.177 1.00 44.78 93 THR A N 1
ATOM 761 C CA . THR A 1 93 ? 16.261 41.838 -2.196 1.00 44.78 93 THR A CA 1
ATOM 762 C C . THR A 1 93 ? 14.757 42.037 -2.319 1.00 44.78 93 THR A C 1
ATOM 764 O O . THR A 1 93 ? 14.104 41.607 -3.268 1.00 44.78 93 THR A O 1
ATOM 767 N N . ASN A 1 94 ? 14.189 42.649 -1.281 1.00 55.41 94 ASN A N 1
ATOM 768 C CA . ASN A 1 94 ? 12.840 43.185 -1.304 1.00 55.41 94 ASN A CA 1
ATOM 769 C C . ASN A 1 94 ? 12.805 44.308 -2.340 1.00 55.41 94 ASN A C 1
ATOM 771 O O . ASN A 1 94 ? 13.443 45.334 -2.123 1.00 55.41 94 ASN A O 1
ATOM 775 N N . ILE A 1 95 ? 12.052 44.139 -3.425 1.00 39.72 95 ILE A N 1
ATOM 776 C CA . ILE A 1 95 ? 11.560 45.265 -4.216 1.00 39.72 95 ILE A CA 1
ATOM 777 C C . ILE A 1 95 ? 10.078 45.005 -4.465 1.00 39.72 95 ILE A C 1
ATOM 779 O O . ILE A 1 95 ? 9.684 44.144 -5.249 1.00 39.72 95 ILE A O 1
ATOM 783 N N . PHE A 1 96 ? 9.267 45.719 -3.692 1.00 46.38 96 PHE A N 1
ATOM 784 C CA . PHE A 1 96 ? 7.888 46.021 -4.027 1.00 46.38 96 PHE A CA 1
ATOM 785 C C . PHE A 1 96 ? 7.933 46.886 -5.285 1.00 46.38 96 PHE A C 1
ATOM 787 O O . PHE A 1 96 ? 8.428 48.008 -5.222 1.00 46.38 96 PHE A O 1
ATOM 794 N N . ASP A 1 97 ? 7.455 46.366 -6.412 1.00 36.62 97 ASP A N 1
ATOM 795 C CA . ASP A 1 97 ? 7.163 47.197 -7.574 1.00 36.62 97 ASP A CA 1
ATOM 796 C C . ASP A 1 97 ? 5.751 46.888 -8.063 1.00 36.62 97 ASP A C 1
ATOM 798 O O . ASP A 1 97 ? 5.431 45.804 -8.556 1.00 36.62 97 ASP A O 1
ATOM 802 N N . SER A 1 98 ? 4.878 47.856 -7.807 1.00 47.31 98 SER A N 1
ATOM 803 C CA . SER A 1 98 ? 3.522 47.904 -8.315 1.00 47.31 98 SER A CA 1
ATOM 804 C C . SER A 1 98 ? 3.586 48.462 -9.726 1.00 47.31 98 SER A C 1
ATOM 806 O O . SER A 1 98 ? 3.600 49.675 -9.880 1.00 47.31 98 SER A O 1
ATOM 808 N N . ASN A 1 99 ? 3.570 47.614 -10.754 1.00 39.50 99 ASN A N 1
ATOM 809 C CA . ASN A 1 99 ? 3.102 48.040 -12.070 1.00 39.50 99 ASN A CA 1
ATOM 810 C C . ASN A 1 99 ? 2.612 46.871 -12.933 1.00 39.50 99 ASN A C 1
ATOM 812 O O . ASN A 1 99 ? 3.338 45.967 -13.333 1.00 39.50 99 ASN A O 1
ATOM 816 N N . LYS A 1 100 ? 1.316 46.956 -13.213 1.00 47.16 100 LYS A N 1
ATOM 817 C CA . LYS A 1 100 ? 0.509 46.225 -14.186 1.00 47.16 100 LYS A CA 1
ATOM 818 C C . LYS A 1 100 ? 1.114 46.309 -15.597 1.00 47.16 100 LYS A C 1
ATOM 820 O O . LYS A 1 100 ? 1.342 47.421 -16.063 1.00 47.16 100 LYS A O 1
ATOM 825 N N . LYS A 1 101 ? 1.252 45.167 -16.293 1.00 37.38 101 LYS A N 1
ATOM 826 C CA . LYS A 1 101 ? 1.043 44.997 -17.755 1.00 37.38 101 LYS A CA 1
ATOM 827 C C . LYS A 1 101 ? 1.108 43.514 -18.181 1.00 37.38 101 LYS A C 1
ATOM 829 O O . LYS A 1 101 ? 2.170 42.923 -18.288 1.00 37.38 101 LYS A O 1
ATOM 834 N N . GLU A 1 102 ? -0.085 42.939 -18.308 1.00 40.31 102 GLU A N 1
ATOM 835 C CA . GLU A 1 102 ? -0.630 42.173 -19.446 1.00 40.31 102 GLU A CA 1
ATOM 836 C C . GLU A 1 102 ? 0.277 41.258 -20.319 1.00 40.31 102 GLU A C 1
ATOM 838 O O . GLU A 1 102 ? 1.097 41.730 -21.097 1.00 40.31 102 GLU A O 1
ATOM 843 N N . VAL A 1 103 ? -0.009 39.945 -20.215 1.00 43.59 103 VAL A N 1
ATOM 844 C CA . VAL A 1 103 ? -0.253 38.914 -21.264 1.00 43.59 103 VAL A CA 1
ATOM 845 C C . VAL A 1 103 ? 0.796 38.651 -22.363 1.00 43.59 103 VAL A C 1
ATOM 847 O O . VAL A 1 103 ? 1.062 39.494 -23.214 1.00 43.59 103 VAL A O 1
ATOM 850 N N . LYS A 1 104 ? 1.222 37.377 -22.464 1.00 35.47 104 LYS A N 1
ATOM 851 C CA . LYS A 1 104 ? 0.967 36.523 -23.648 1.00 35.47 104 LYS A CA 1
ATOM 852 C C . LYS A 1 104 ? 1.107 35.034 -23.327 1.00 35.47 104 LYS A C 1
ATOM 854 O O . LYS A 1 104 ? 2.184 34.546 -22.997 1.00 35.47 104 LYS A O 1
ATOM 859 N N . GLU A 1 105 ? -0.030 34.355 -23.430 1.00 48.47 105 GLU A N 1
ATOM 860 C CA . GLU A 1 105 ? -0.183 32.908 -23.499 1.00 48.47 105 GLU A CA 1
ATOM 861 C C . GLU A 1 105 ? 0.518 32.380 -24.757 1.00 48.47 105 GLU A C 1
ATOM 863 O O . GLU A 1 105 ? 0.423 32.977 -25.831 1.00 48.47 105 GLU A O 1
ATOM 868 N N . VAL A 1 106 ? 1.221 31.257 -24.621 1.00 45.22 106 VAL A N 1
ATOM 869 C CA . VAL A 1 106 ? 1.570 30.405 -25.757 1.00 45.22 106 VAL A CA 1
ATOM 870 C C . VAL A 1 106 ? 0.914 29.063 -25.494 1.00 45.22 106 VAL A C 1
ATOM 872 O O . VAL A 1 106 ? 1.413 28.231 -24.738 1.00 45.22 106 VAL A O 1
ATOM 875 N N . GLU A 1 107 ? -0.254 28.933 -26.102 1.00 52.50 107 GLU A N 1
ATOM 876 C CA . GLU A 1 107 ? -0.997 27.710 -26.346 1.00 52.50 107 GLU A CA 1
ATOM 877 C C . GLU A 1 107 ? -0.056 26.637 -26.921 1.00 52.50 107 GLU A C 1
ATOM 879 O O . GLU A 1 107 ? 0.588 26.828 -27.956 1.00 52.50 107 GLU A O 1
ATOM 884 N N . LYS A 1 108 ? 0.070 25.510 -26.216 1.00 43.38 108 LYS A N 1
ATOM 885 C CA . LYS A 1 108 ? 0.559 24.258 -26.795 1.00 43.38 108 LYS A CA 1
ATOM 886 C C . LYS A 1 108 ? -0.557 23.245 -26.668 1.00 43.38 108 LYS A C 1
ATOM 888 O O . LYS A 1 108 ? -0.778 22.670 -25.607 1.00 43.38 108 LYS A O 1
ATOM 893 N N . ASP A 1 109 ? -1.254 23.118 -27.782 1.00 44.94 109 ASP A N 1
ATOM 894 C CA . ASP A 1 109 ? -2.288 22.145 -28.054 1.00 44.94 109 ASP A CA 1
ATOM 895 C C . ASP A 1 109 ? -1.674 20.736 -27.998 1.00 44.94 109 ASP A C 1
ATOM 897 O O . ASP A 1 109 ? -0.953 20.299 -28.898 1.00 44.94 109 ASP A O 1
ATOM 901 N N . CYS A 1 110 ? -1.886 20.056 -26.874 1.00 34.97 110 CYS A N 1
ATOM 902 C CA . CYS A 1 110 ? -1.636 18.632 -26.724 1.00 34.97 110 CYS A CA 1
ATOM 903 C C . CYS A 1 110 ? -3.003 18.002 -26.479 1.00 34.97 110 CYS A C 1
ATOM 905 O O . CYS A 1 110 ? -3.456 17.935 -25.338 1.00 34.97 110 CYS A O 1
ATOM 907 N N . HIS A 1 111 ? -3.669 17.588 -27.555 1.00 54.47 111 HIS A N 1
ATOM 908 C CA . HIS A 1 111 ? -4.903 16.815 -27.492 1.00 54.47 111 HIS A CA 1
ATOM 909 C C . HIS A 1 111 ? -4.629 15.504 -26.738 1.00 54.47 111 HIS A C 1
ATOM 911 O O . HIS A 1 111 ? -4.074 14.551 -27.289 1.00 54.47 111 HIS A O 1
ATOM 917 N N . GLN A 1 112 ? -4.935 15.501 -25.442 1.00 49.25 112 GLN A N 1
ATOM 918 C CA . GLN A 1 112 ? -4.883 14.327 -24.585 1.00 49.25 112 GLN A CA 1
ATOM 919 C C . GLN A 1 112 ? -6.196 13.565 -24.802 1.00 49.25 112 GLN A C 1
ATOM 921 O O . GLN A 1 112 ? -7.254 14.179 -24.668 1.00 49.25 112 GLN A O 1
ATOM 926 N N . PRO A 1 113 ? -6.172 12.276 -25.181 1.00 51.84 113 PRO A N 1
ATOM 927 C CA . PRO A 1 113 ? -7.393 11.484 -25.212 1.00 51.84 113 PRO A CA 1
ATOM 928 C C . PRO A 1 113 ? -7.970 11.442 -23.796 1.00 51.84 113 PRO A C 1
ATOM 930 O O . PRO A 1 113 ? -7.218 11.243 -22.844 1.00 51.84 113 PRO A O 1
ATOM 933 N N . ASP A 1 114 ? -9.277 11.668 -23.670 1.00 56.75 114 ASP A N 1
ATOM 934 C CA . ASP A 1 114 ? -9.978 11.765 -22.391 1.00 56.75 114 ASP A CA 1
ATOM 935 C C . ASP A 1 114 ? -9.728 10.504 -21.545 1.00 56.75 114 ASP A C 1
ATOM 937 O O . ASP A 1 114 ? -10.360 9.459 -21.721 1.00 56.75 114 ASP A O 1
ATOM 941 N N . ASP A 1 115 ? -8.785 10.604 -20.603 1.00 54.88 115 ASP A N 1
ATOM 942 C CA . ASP A 1 115 ? -8.389 9.536 -19.677 1.00 54.88 115 ASP A CA 1
ATOM 943 C C . ASP A 1 115 ? -9.600 9.017 -18.863 1.00 54.88 115 ASP A C 1
ATOM 945 O O . ASP A 1 115 ? -9.643 7.862 -18.422 1.00 54.88 115 ASP A O 1
ATOM 949 N N . ASP A 1 116 ? -10.637 9.852 -18.745 1.00 54.97 116 ASP A N 1
ATOM 950 C CA . ASP A 1 116 ? -11.929 9.539 -18.142 1.00 54.97 116 ASP A CA 1
ATOM 951 C C . ASP A 1 116 ? -12.726 8.476 -18.924 1.00 54.97 116 ASP A C 1
ATOM 953 O O . ASP A 1 116 ? -13.471 7.701 -18.317 1.00 54.97 116 ASP A O 1
ATOM 957 N N . GLU A 1 117 ? -12.569 8.381 -20.249 1.00 61.59 117 GLU A N 1
ATOM 958 C CA . GLU A 1 117 ? -13.236 7.360 -21.068 1.00 61.59 117 GLU A CA 1
ATOM 959 C C . GLU A 1 117 ? -12.563 5.991 -20.902 1.00 61.59 117 GLU A C 1
ATOM 961 O O . GLU A 1 117 ? -13.241 4.968 -20.747 1.00 61.59 117 GLU A O 1
ATOM 966 N N . LEU A 1 118 ? -11.228 5.966 -20.842 1.00 56.44 118 LEU A N 1
ATOM 967 C CA . LEU A 1 118 ? -10.452 4.740 -20.652 1.00 56.44 118 LEU A CA 1
ATOM 968 C C . LEU A 1 118 ? -10.705 4.135 -19.267 1.00 56.44 118 LEU A C 1
ATOM 970 O O . LEU A 1 118 ? -10.886 2.920 -19.135 1.00 56.44 118 LEU A O 1
ATOM 974 N N . PHE A 1 119 ? -10.790 4.991 -18.245 1.00 54.69 119 PHE A N 1
ATOM 975 C CA . PHE A 1 119 ? -11.111 4.560 -16.892 1.00 54.69 119 PHE A CA 1
ATOM 976 C C . PHE A 1 119 ? -12.537 4.007 -16.825 1.00 54.69 119 PHE A C 1
ATOM 978 O O . PHE A 1 119 ? -12.732 2.898 -16.335 1.00 54.69 119 PHE A O 1
ATOM 985 N N . ARG A 1 120 ? -13.527 4.694 -17.417 1.00 63.38 120 ARG A N 1
ATOM 986 C CA . ARG A 1 120 ? -14.929 4.229 -17.469 1.00 63.38 120 ARG A CA 1
ATOM 987 C C . ARG A 1 120 ? -15.107 2.910 -18.217 1.00 63.38 120 ARG A C 1
ATOM 989 O O . ARG A 1 120 ? -15.936 2.096 -17.812 1.00 63.38 120 ARG A O 1
ATOM 996 N N . LYS A 1 121 ? -14.326 2.681 -19.274 1.00 67.19 121 LYS A N 1
ATOM 997 C CA . LYS A 1 121 ? -14.329 1.423 -20.029 1.00 67.19 121 LYS A CA 1
ATOM 998 C C . LYS A 1 121 ? -13.752 0.259 -19.219 1.00 67.19 121 LYS A C 1
ATOM 1000 O O . LYS A 1 121 ? -14.217 -0.864 -19.374 1.00 67.19 121 LYS A O 1
ATOM 1005 N N . PHE A 1 122 ? -12.795 0.528 -18.329 1.00 58.62 122 PHE A N 1
ATOM 1006 C CA . PHE A 1 122 ? -12.212 -0.484 -17.448 1.00 58.62 122 PHE A CA 1
ATOM 1007 C C . PHE A 1 122 ? -13.165 -0.915 -16.320 1.00 58.62 122 PHE A C 1
ATOM 1009 O O . PHE A 1 122 ? -13.211 -2.096 -15.991 1.00 58.62 122 PHE A O 1
ATOM 1016 N N . ILE A 1 123 ? -13.963 0.005 -15.753 1.00 60.38 123 ILE A N 1
ATOM 1017 C CA . ILE A 1 123 ? -14.891 -0.343 -14.653 1.00 60.38 123 ILE A CA 1
ATOM 1018 C C . ILE A 1 123 ? -16.158 -1.079 -15.131 1.00 60.38 123 ILE A C 1
ATOM 1020 O O . ILE A 1 123 ? -16.820 -1.716 -14.320 1.00 60.38 123 ILE A O 1
ATOM 1024 N N . ASN A 1 124 ? -16.518 -0.984 -16.418 1.00 56.06 124 ASN A N 1
ATOM 1025 C CA . ASN A 1 124 ? -17.805 -1.461 -16.951 1.00 56.06 124 ASN A CA 1
ATOM 1026 C C . ASN A 1 124 ? -17.688 -2.648 -17.928 1.00 56.06 124 ASN A C 1
ATOM 1028 O O . ASN A 1 124 ? -18.544 -2.810 -18.800 1.00 56.06 124 ASN A O 1
ATOM 1032 N N . MET A 1 125 ? -16.645 -3.474 -17.829 1.00 46.16 125 MET A N 1
ATOM 1033 C CA . MET A 1 125 ? -16.556 -4.688 -18.649 1.00 46.16 125 MET A CA 1
ATOM 1034 C C . MET A 1 125 ? -17.425 -5.810 -18.032 1.00 46.16 125 MET A C 1
ATOM 1036 O O . MET A 1 125 ? -17.331 -6.005 -16.819 1.00 46.16 125 MET A O 1
ATOM 1040 N N . PRO A 1 126 ? -18.294 -6.490 -18.812 1.00 54.59 126 PRO A N 1
ATOM 1041 C CA . PRO A 1 126 ? -19.193 -7.541 -18.318 1.00 54.59 126 PRO A CA 1
ATOM 1042 C C . PRO A 1 126 ? -18.468 -8.812 -17.862 1.00 54.59 126 PRO A C 1
ATOM 1044 O O . PRO A 1 126 ? -17.378 -9.109 -18.406 1.00 54.59 126 PRO A O 1
#

Foldseek 3Di:
DDDDDPPDPDPPCPVCPVDDDQQDALLSVQLVVCLVVCCVVCVPDDPVRSSVVSVVVLVVDDPVSSVVSRVVSVVSNVVVVVVVVPDDPPDDDDDDDDDDDDDDDDDDDDPDDPVVVVVVVVVDDD

Secondary structure (DSSP, 8-state):
------------------PPPPPPPHHHHHHHHHHHHHHHH-TT--HHHHHHHHHHHHHHS-HHHHHHHHHHHHHHHHHHHHHHHTS---------------------------HHHHHHHHHT--

Organism: NCBI:txid588596

Radius of gyration: 24.88 Å; chains: 1; bounding box: 38×59×80 Å